Protein AF-A0A1Z8Z3Q5-F1 (afdb_monomer_lite)

Secondary structure (DSSP, 8-state):
------------HHHHHHHHHHHHHHHHHHHHHHHHHHT-EEEEEEEEE-TTPPP--HHHHHHH--GGG-SS-EEEEEEE-SS-EEEEEEE--TT-TTSSS---SEEPPP-

Radius of gyration: 24.18 Å; chains: 1; bounding box: 72×50×58 Å

pLDDT: mean 80.21, std 12.89, range [40.22, 96.38]

Foldseek 3Di:
DDPDDPPPPPDDPPVVVVVVVVVVVVVVVVVLVVLQVQVKKFWDDKDKAAAQDFDDDPVVCVVPNGRNHDPAIWIWTWIDRSPDIDIDIDGDDPPPDPCPRDDDRMDGHDD

Structure (mmCIF, N/CA/C/O backbone):
data_AF-A0A1Z8Z3Q5-F1
#
_entry.id   AF-A0A1Z8Z3Q5-F1
#
loop_
_atom_site.group_PDB
_atom_site.id
_atom_site.type_symbol
_atom_site.label_atom_id
_atom_site.label_alt_id
_atom_site.label_comp_id
_atom_site.label_asym_id
_atom_site.label_entity_id
_atom_site.label_seq_id
_atom_site.pdbx_PDB_ins_code
_atom_site.Cartn_x
_atom_site.Cartn_y
_atom_site.Cartn_z
_atom_site.occupancy
_atom_site.B_iso_or_equiv
_atom_site.auth_seq_id
_atom_site.auth_comp_id
_atom_site.auth_asym_id
_atom_site.auth_atom_id
_atom_site.pdbx_PDB_model_num
ATOM 1 N N . MET A 1 1 ? 51.272 30.567 -38.980 1.00 40.22 1 MET A N 1
ATOM 2 C CA . MET A 1 1 ? 50.062 30.628 -38.127 1.00 40.22 1 MET A CA 1
ATOM 3 C C . MET A 1 1 ? 49.272 29.337 -38.316 1.00 40.22 1 MET A C 1
ATOM 5 O O . MET A 1 1 ? 48.653 29.176 -39.355 1.00 40.22 1 MET A O 1
ATOM 9 N N . LEU A 1 2 ? 49.346 28.392 -37.374 1.00 42.91 2 LEU A N 1
ATOM 10 C CA . LEU A 1 2 ? 48.556 27.153 -37.401 1.00 42.91 2 LEU A CA 1
ATOM 11 C C . LEU A 1 2 ? 47.416 27.278 -36.385 1.00 42.91 2 LEU A C 1
ATOM 13 O O . LEU A 1 2 ? 47.639 27.214 -35.177 1.00 42.91 2 LEU A O 1
ATOM 17 N N . PHE A 1 3 ? 46.197 27.488 -36.884 1.00 46.00 3 PHE A N 1
ATOM 18 C CA . PHE A 1 3 ? 44.978 27.463 -36.081 1.00 46.00 3 PHE A CA 1
ATOM 19 C C . PHE A 1 3 ? 44.683 26.020 -35.660 1.00 46.00 3 PHE A C 1
ATOM 21 O O . PHE A 1 3 ? 44.241 25.185 -36.448 1.00 46.00 3 PHE A O 1
ATOM 28 N N . ARG A 1 4 ? 44.957 25.716 -34.391 1.00 49.31 4 ARG A N 1
ATOM 29 C CA . ARG A 1 4 ? 44.629 24.440 -33.756 1.00 49.31 4 ARG A CA 1
ATOM 30 C C . ARG A 1 4 ? 43.139 24.463 -33.398 1.00 49.31 4 ARG A C 1
ATOM 32 O O . ARG A 1 4 ? 42.753 25.031 -32.380 1.00 49.31 4 ARG A O 1
ATOM 39 N N . LEU A 1 5 ? 42.299 23.878 -34.252 1.00 54.97 5 LEU A N 1
ATOM 40 C CA . LEU A 1 5 ? 40.876 23.659 -33.979 1.00 54.97 5 LEU A CA 1
ATOM 41 C C . LEU A 1 5 ? 40.724 22.809 -32.706 1.00 54.97 5 LEU A C 1
ATOM 43 O O . LEU A 1 5 ? 40.982 21.604 -32.705 1.00 54.97 5 LEU A O 1
ATOM 47 N N . ARG A 1 6 ? 40.313 23.446 -31.604 1.00 50.91 6 ARG A N 1
ATOM 48 C CA . ARG A 1 6 ? 39.810 22.765 -30.406 1.00 50.91 6 ARG A CA 1
ATOM 49 C C . ARG A 1 6 ? 38.530 22.029 -30.801 1.00 50.91 6 ARG A C 1
ATOM 51 O O . ARG A 1 6 ? 37.486 22.653 -30.955 1.00 50.91 6 ARG A O 1
ATOM 58 N N . LYS A 1 7 ? 38.603 20.703 -30.940 1.00 53.53 7 LYS A N 1
ATOM 59 C CA . LYS A 1 7 ? 37.415 19.845 -30.877 1.00 53.53 7 LYS A CA 1
ATOM 60 C C . LYS A 1 7 ? 36.838 19.979 -29.469 1.00 53.53 7 LYS A C 1
ATOM 62 O O . LYS A 1 7 ? 37.402 19.457 -28.510 1.00 53.53 7 LYS A O 1
ATOM 67 N N . THR A 1 8 ? 35.756 20.731 -29.338 1.00 51.41 8 THR A N 1
ATOM 68 C CA . THR A 1 8 ? 34.914 20.735 -28.147 1.00 51.41 8 THR A CA 1
ATOM 69 C C . THR A 1 8 ? 34.305 19.344 -28.014 1.00 51.41 8 THR A C 1
ATOM 71 O O . THR A 1 8 ? 33.515 18.905 -28.845 1.00 51.41 8 THR A O 1
ATOM 74 N N . ALA A 1 9 ? 34.741 18.604 -26.999 1.00 57.22 9 ALA A N 1
ATOM 75 C CA . ALA A 1 9 ? 34.182 17.309 -26.654 1.00 57.22 9 ALA A CA 1
ATOM 76 C C . ALA A 1 9 ? 32.789 17.510 -26.036 1.00 57.22 9 ALA A C 1
ATOM 78 O O . ALA A 1 9 ? 32.634 17.547 -24.820 1.00 57.22 9 ALA A O 1
ATOM 79 N N . THR A 1 10 ? 31.762 17.654 -26.869 1.00 59.03 10 THR A N 1
ATOM 80 C CA . THR A 1 10 ? 30.368 17.465 -26.458 1.00 59.03 10 THR A CA 1
ATOM 81 C C . THR A 1 10 ? 30.100 15.960 -26.375 1.00 59.03 10 THR A C 1
ATOM 83 O O . THR A 1 10 ? 29.525 15.347 -27.271 1.00 59.03 10 THR A O 1
ATOM 86 N N . MET A 1 11 ? 30.599 15.3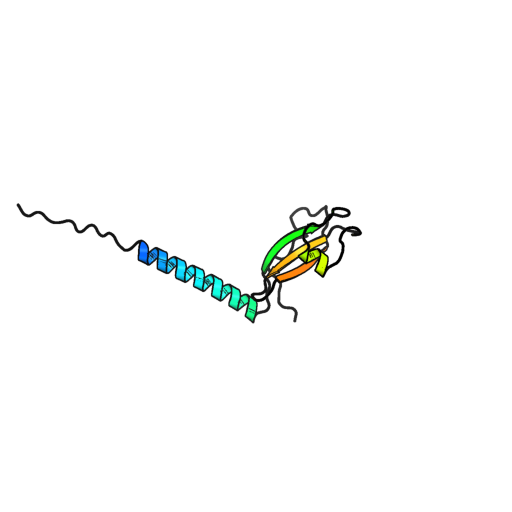16 -25.314 1.00 59.09 11 MET A N 1
ATOM 87 C CA . MET A 1 11 ? 30.235 13.927 -25.015 1.00 59.09 11 MET A CA 1
ATOM 88 C C . MET A 1 11 ? 28.721 13.809 -24.716 1.00 59.09 11 MET A C 1
ATOM 90 O O . MET A 1 11 ? 28.070 14.791 -24.357 1.00 59.09 11 MET A O 1
ATOM 94 N N . PRO A 1 12 ? 28.129 12.620 -24.924 1.00 61.06 12 PRO A N 1
ATOM 95 C CA . PRO A 1 12 ? 26.771 12.441 -25.426 1.00 61.06 12 PRO A CA 1
ATOM 96 C C . PRO A 1 12 ? 25.731 12.464 -24.300 1.00 61.06 12 PRO A C 1
ATOM 98 O O . PRO A 1 12 ? 25.223 11.419 -23.897 1.00 61.06 12 PRO A O 1
ATOM 101 N N . ILE A 1 13 ? 25.384 13.659 -23.822 1.00 62.41 13 ILE A N 1
ATOM 102 C CA . ILE A 1 13 ? 24.353 13.880 -22.790 1.00 62.41 13 ILE A CA 1
ATOM 103 C C . ILE A 1 13 ? 23.040 13.151 -23.135 1.00 62.41 13 ILE A C 1
ATOM 105 O O . ILE A 1 13 ? 22.401 12.580 -22.262 1.00 62.41 13 ILE A O 1
ATOM 109 N N . ALA A 1 14 ? 22.673 13.081 -24.419 1.00 68.12 14 ALA A N 1
ATOM 110 C CA . ALA A 1 14 ? 21.480 12.364 -24.872 1.00 68.12 14 ALA A CA 1
ATOM 111 C C . ALA A 1 14 ? 21.568 10.829 -24.724 1.00 68.12 14 ALA A C 1
ATOM 113 O O . ALA A 1 14 ? 20.556 10.160 -24.534 1.00 68.12 14 ALA A O 1
ATOM 114 N N . ARG A 1 15 ? 22.769 10.240 -24.807 1.00 80.19 15 ARG A N 1
ATOM 115 C CA . ARG A 1 15 ? 22.960 8.784 -24.683 1.00 80.19 15 ARG A CA 1
ATOM 116 C C . ARG A 1 15 ? 22.943 8.347 -23.222 1.00 80.19 15 ARG A C 1
ATOM 118 O O . ARG A 1 15 ? 22.434 7.274 -22.915 1.00 80.19 15 ARG A O 1
ATOM 125 N N . THR A 1 16 ? 23.484 9.171 -22.328 1.00 82.31 16 THR A N 1
ATOM 126 C CA . THR A 1 16 ? 23.471 8.909 -20.884 1.00 82.31 16 THR A CA 1
ATOM 127 C C . THR A 1 16 ? 22.074 9.068 -20.292 1.00 82.31 16 THR A C 1
ATOM 129 O O . THR A 1 16 ? 21.676 8.235 -19.482 1.00 82.31 16 THR A O 1
ATOM 132 N N . THR A 1 17 ? 21.291 10.060 -20.731 1.00 86.06 17 THR A N 1
ATOM 133 C CA . THR A 1 17 ? 19.890 10.210 -20.299 1.00 86.06 17 THR A CA 1
ATOM 134 C C . THR A 1 17 ? 19.010 9.060 -20.788 1.00 86.06 17 THR A C 1
ATOM 136 O O . THR A 1 17 ? 18.234 8.520 -20.003 1.00 86.06 17 THR A O 1
ATOM 139 N N . LEU A 1 18 ? 19.170 8.620 -22.041 1.00 89.56 18 LEU A N 1
ATOM 140 C CA . LEU A 1 18 ? 18.448 7.461 -22.579 1.00 89.56 18 LEU A CA 1
ATOM 141 C C . LEU A 1 18 ? 18.773 6.174 -21.803 1.00 89.56 18 LEU A C 1
ATOM 143 O O . LEU A 1 18 ? 17.876 5.406 -21.463 1.00 89.56 18 LEU A O 1
ATOM 147 N N . LEU A 1 19 ? 20.053 5.954 -21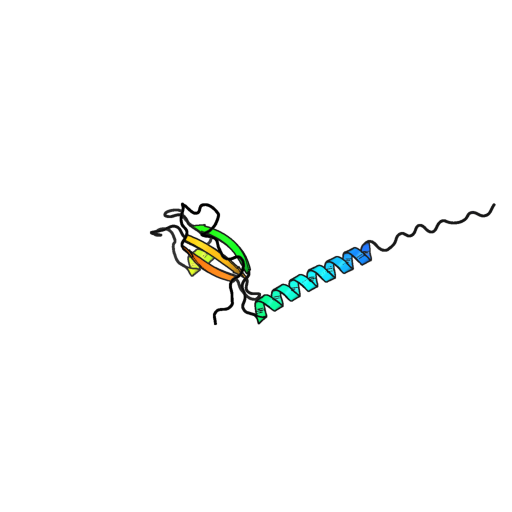.491 1.00 92.12 19 LEU A N 1
ATOM 148 C CA . LEU A 1 19 ? 20.493 4.805 -20.701 1.00 92.12 19 LEU A CA 1
ATOM 149 C C . LEU A 1 19 ? 19.905 4.840 -19.284 1.00 92.12 19 LEU A C 1
ATOM 151 O O . LEU A 1 19 ? 19.448 3.815 -18.787 1.00 92.12 19 LEU A O 1
ATOM 155 N N . PHE A 1 20 ? 19.857 6.017 -18.657 1.00 93.75 20 PHE A N 1
ATOM 156 C CA . PHE A 1 20 ? 19.243 6.189 -17.343 1.00 93.75 20 PHE A CA 1
ATOM 157 C C . PHE A 1 20 ? 17.741 5.873 -17.360 1.00 93.75 20 PHE A C 1
ATOM 159 O O . PHE A 1 20 ? 17.263 5.137 -16.501 1.00 93.75 20 PHE A O 1
ATOM 166 N N . LEU A 1 21 ? 17.010 6.350 -18.373 1.00 94.75 21 LEU A N 1
ATOM 167 C CA . LEU A 1 21 ? 15.594 6.018 -18.553 1.00 94.75 21 LEU A CA 1
ATOM 168 C C . LEU A 1 21 ? 15.382 4.513 -18.746 1.00 94.75 21 LEU A C 1
ATOM 170 O O . LEU A 1 21 ? 14.494 3.941 -18.120 1.00 94.75 21 LEU A O 1
ATOM 174 N N . TYR A 1 22 ? 16.217 3.857 -19.556 1.00 96.00 22 TYR A N 1
ATOM 175 C CA . TYR A 1 22 ? 16.134 2.410 -19.755 1.00 96.00 22 TYR A CA 1
ATOM 176 C C . TYR A 1 22 ? 16.362 1.638 -18.449 1.00 96.00 22 TYR A C 1
ATOM 178 O O . TYR A 1 22 ? 15.614 0.714 -18.141 1.00 96.00 22 TYR A O 1
ATOM 186 N N . ILE A 1 23 ? 17.354 2.048 -17.652 1.00 95.75 23 ILE A N 1
ATOM 187 C CA . ILE A 1 23 ? 17.618 1.452 -16.337 1.00 95.75 23 ILE A CA 1
ATOM 188 C C . ILE A 1 23 ? 16.418 1.644 -15.405 1.00 95.75 23 ILE A C 1
ATOM 190 O O . ILE A 1 23 ? 16.001 0.685 -14.763 1.00 95.75 23 ILE A O 1
ATOM 194 N N . LEU A 1 24 ? 15.829 2.842 -15.348 1.00 96.00 24 LEU A N 1
ATOM 195 C CA . LEU A 1 24 ? 14.646 3.096 -14.520 1.00 96.00 24 LEU A CA 1
ATOM 196 C C . LEU A 1 24 ? 13.458 2.222 -14.929 1.00 96.00 24 LEU A C 1
ATOM 198 O O . LEU A 1 24 ? 12.824 1.614 -14.069 1.00 96.00 24 LEU A O 1
ATOM 202 N N . ILE A 1 25 ? 13.182 2.119 -16.231 1.00 95.81 25 ILE A N 1
ATOM 203 C CA . ILE A 1 25 ? 12.108 1.265 -16.755 1.00 95.81 25 ILE A CA 1
ATOM 204 C C . ILE A 1 25 ? 12.367 -0.201 -16.391 1.00 95.81 25 ILE A C 1
ATOM 206 O O . ILE A 1 25 ? 11.459 -0.882 -15.918 1.00 95.81 25 ILE A O 1
ATOM 210 N N . LEU A 1 26 ? 13.606 -0.675 -16.550 1.00 96.38 26 LEU A N 1
ATOM 211 C CA . LEU A 1 26 ? 13.989 -2.036 -16.185 1.00 96.38 26 LEU A CA 1
ATOM 212 C C . LEU A 1 26 ? 13.783 -2.299 -14.686 1.00 96.38 26 LEU A C 1
ATOM 214 O O . LEU A 1 26 ? 13.244 -3.339 -14.321 1.00 96.38 26 LEU A O 1
ATOM 218 N N . LEU A 1 27 ? 14.173 -1.361 -13.819 1.00 95.69 27 LEU A N 1
ATOM 219 C CA . LEU A 1 27 ? 13.988 -1.485 -12.371 1.00 95.69 27 LEU A CA 1
ATOM 220 C C . LEU A 1 27 ? 12.507 -1.533 -11.982 1.00 95.69 27 LEU A C 1
ATOM 222 O O . LEU A 1 27 ? 12.131 -2.358 -11.150 1.00 95.69 27 LEU A O 1
ATOM 226 N N . MET A 1 28 ? 11.664 -0.702 -12.602 1.00 91.25 28 MET A N 1
ATOM 227 C CA . MET A 1 28 ? 10.215 -0.742 -12.380 1.00 91.25 28 MET A CA 1
ATOM 228 C C . MET A 1 28 ? 9.625 -2.088 -12.820 1.00 91.25 28 MET A C 1
ATOM 230 O O . MET A 1 28 ? 8.922 -2.726 -12.039 1.00 91.25 28 MET A O 1
ATOM 234 N N . ALA A 1 29 ? 9.988 -2.571 -14.012 1.00 92.06 29 ALA A N 1
ATOM 235 C CA . ALA A 1 29 ? 9.520 -3.858 -14.527 1.00 92.06 29 ALA A CA 1
ATOM 236 C C . ALA A 1 29 ? 9.954 -5.040 -13.642 1.00 92.06 29 ALA A C 1
ATOM 238 O O . ALA A 1 29 ? 9.161 -5.940 -13.365 1.00 92.06 29 ALA A O 1
ATOM 239 N N . LEU A 1 30 ? 11.199 -5.032 -13.151 1.00 94.06 30 LEU A N 1
ATOM 240 C CA . LEU A 1 30 ? 11.691 -6.044 -12.214 1.00 94.06 30 LEU A CA 1
ATOM 241 C C . LEU A 1 30 ? 10.951 -5.988 -10.872 1.00 94.06 30 LEU A C 1
ATOM 243 O O . LEU A 1 30 ? 10.639 -7.036 -10.307 1.00 94.06 30 LEU A O 1
ATOM 247 N N . GLY A 1 31 ? 10.643 -4.787 -10.377 1.00 89.88 31 GLY A N 1
ATOM 248 C CA . GLY A 1 31 ? 9.847 -4.596 -9.166 1.00 89.88 31 GLY A CA 1
ATOM 249 C C . GLY A 1 31 ? 8.438 -5.173 -9.301 1.00 89.88 31 GLY A C 1
ATOM 250 O O . GLY A 1 31 ? 7.996 -5.933 -8.439 1.00 89.88 31 GLY A O 1
ATOM 251 N N . GLU A 1 32 ? 7.748 -4.886 -10.404 1.00 88.12 32 GLU A N 1
ATOM 252 C CA . GLU A 1 32 ? 6.419 -5.444 -10.677 1.00 88.12 32 GLU A CA 1
ATOM 253 C C . GLU A 1 32 ? 6.451 -6.967 -10.818 1.00 88.12 32 GLU A C 1
ATOM 255 O O . GLU A 1 32 ? 5.631 -7.655 -10.205 1.00 88.12 32 GLU A O 1
ATOM 260 N N . ALA A 1 33 ? 7.431 -7.504 -11.551 1.00 89.62 33 ALA A N 1
ATOM 261 C CA . ALA A 1 33 ? 7.622 -8.944 -11.683 1.00 89.62 33 ALA A CA 1
ATOM 262 C C . ALA A 1 33 ? 7.866 -9.606 -10.317 1.00 89.62 33 ALA A C 1
ATOM 264 O O . ALA A 1 33 ? 7.276 -10.644 -10.017 1.00 89.62 33 ALA A O 1
ATOM 265 N N . PHE A 1 34 ? 8.680 -8.992 -9.453 1.00 90.25 34 PHE A N 1
ATOM 266 C CA . PHE A 1 34 ? 8.911 -9.480 -8.096 1.00 90.25 34 PHE A CA 1
ATOM 267 C C . PHE A 1 34 ? 7.616 -9.524 -7.277 1.00 90.25 34 PHE A C 1
ATOM 269 O O . PHE A 1 34 ? 7.320 -10.549 -6.654 1.00 90.25 34 PHE A O 1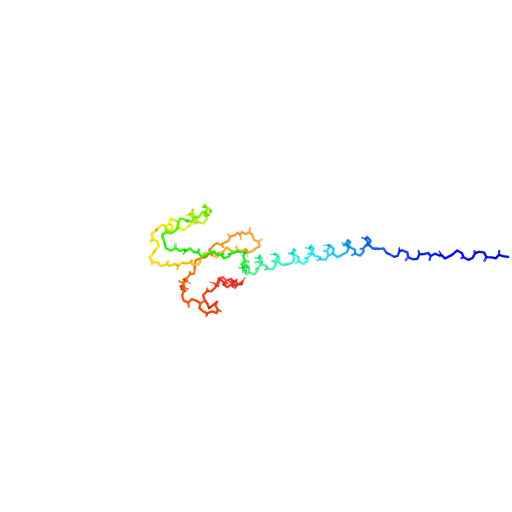
ATOM 276 N N . LEU A 1 35 ? 6.816 -8.452 -7.290 1.00 88.44 35 LEU A N 1
ATOM 277 C CA . LEU A 1 35 ? 5.527 -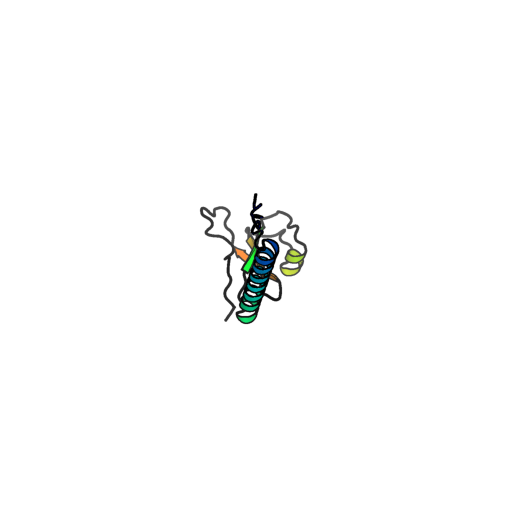8.421 -6.589 1.00 88.44 35 LEU A CA 1
ATOM 278 C C . LEU A 1 35 ? 4.572 -9.490 -7.126 1.00 88.44 35 LEU A C 1
ATOM 280 O O . LEU A 1 35 ? 3.944 -10.201 -6.338 1.00 88.44 35 LEU A O 1
ATOM 284 N N . PHE A 1 36 ? 4.535 -9.654 -8.448 1.00 86.88 36 PHE A N 1
ATOM 285 C CA . PHE A 1 36 ? 3.701 -10.638 -9.122 1.00 86.88 36 PHE A CA 1
ATOM 286 C C . PHE A 1 36 ? 4.060 -12.074 -8.724 1.00 86.88 36 PHE A C 1
ATOM 288 O O . PHE A 1 36 ? 3.186 -12.824 -8.288 1.00 86.88 36 PHE A O 1
ATOM 295 N N . PHE A 1 37 ? 5.337 -12.456 -8.832 1.00 87.50 37 PHE A N 1
ATOM 296 C CA . PHE A 1 37 ? 5.779 -13.826 -8.556 1.00 87.50 37 PHE A CA 1
ATOM 297 C C . PHE A 1 37 ? 5.750 -14.174 -7.074 1.00 87.50 37 PHE A C 1
ATOM 299 O O . PHE A 1 37 ? 5.401 -15.294 -6.711 1.00 87.50 37 PHE A O 1
ATOM 306 N N . THR A 1 38 ? 6.102 -13.226 -6.206 1.00 87.00 38 THR A N 1
ATOM 307 C CA . THR A 1 38 ? 6.070 -13.482 -4.764 1.00 87.00 38 THR A CA 1
ATOM 308 C C . THR A 1 38 ? 4.649 -13.438 -4.212 1.00 87.00 38 THR A C 1
ATOM 310 O O . THR A 1 38 ? 4.384 -14.070 -3.201 1.00 87.00 38 THR A O 1
ATOM 313 N N . GLY A 1 39 ? 3.717 -12.718 -4.847 1.00 83.06 39 GLY A N 1
ATOM 314 C CA . GLY A 1 39 ? 2.388 -12.437 -4.290 1.00 83.06 39 GLY A CA 1
ATOM 315 C C . GLY A 1 39 ? 2.407 -11.370 -3.185 1.00 83.06 39 GLY A C 1
ATOM 316 O O . GLY A 1 39 ? 1.404 -11.170 -2.473 1.00 83.06 39 GLY A O 1
ATOM 317 N N . SER A 1 40 ? 3.550 -10.699 -3.033 1.00 88.56 40 SER A N 1
ATOM 318 C CA . SER A 1 40 ? 3.750 -9.601 -2.096 1.00 88.56 40 SER A CA 1
ATOM 319 C C . SER A 1 40 ? 2.972 -8.371 -2.530 1.00 88.56 40 SER A C 1
ATOM 321 O O . SER A 1 40 ? 2.586 -8.246 -3.693 1.00 88.56 40 SER A O 1
ATOM 323 N N . LYS A 1 41 ? 2.699 -7.465 -1.589 1.00 91.38 41 LYS A N 1
ATOM 324 C CA . LYS A 1 41 ? 1.896 -6.278 -1.886 1.00 91.38 41 LYS A CA 1
ATOM 325 C C . LYS A 1 41 ? 2.520 -5.033 -1.295 1.00 91.38 41 LYS A C 1
ATOM 327 O O . LYS A 1 41 ? 2.900 -5.044 -0.127 1.00 91.38 41 LYS A O 1
ATOM 332 N N . THR A 1 42 ? 2.587 -3.978 -2.088 1.00 92.81 42 THR A N 1
ATOM 333 C CA . THR A 1 42 ? 3.087 -2.666 -1.680 1.00 92.81 42 THR A CA 1
ATOM 334 C C . THR A 1 42 ? 1.924 -1.730 -1.423 1.00 92.81 42 THR A C 1
ATOM 336 O O . THR A 1 42 ? 0.921 -1.763 -2.138 1.00 92.81 42 THR A O 1
ATOM 339 N N . LEU A 1 43 ? 2.032 -0.940 -0.360 1.00 93.12 43 LEU A N 1
ATOM 340 C CA . LEU A 1 43 ? 1.047 0.081 -0.036 1.00 93.12 43 LEU A CA 1
ATOM 341 C C . LEU A 1 43 ? 1.084 1.178 -1.107 1.00 93.12 43 LEU A C 1
ATOM 343 O O . LEU A 1 43 ? 2.152 1.695 -1.427 1.00 93.12 43 LEU A O 1
ATOM 347 N N . LEU A 1 44 ? -0.081 1.516 -1.652 1.00 91.38 44 LEU A N 1
ATOM 348 C CA . LEU A 1 44 ? -0.267 2.664 -2.535 1.00 91.38 44 LEU A CA 1
ATOM 349 C C . LEU A 1 44 ? -0.770 3.862 -1.740 1.00 91.38 44 LEU A C 1
ATOM 351 O O . LEU A 1 44 ? -0.175 4.933 -1.781 1.00 91.38 44 LEU A O 1
ATOM 355 N N . THR A 1 45 ? -1.871 3.666 -1.018 1.00 90.62 45 THR A N 1
ATOM 356 C CA . THR A 1 45 ? -2.521 4.719 -0.242 1.00 90.62 45 THR A CA 1
ATOM 357 C C . THR A 1 45 ? -3.061 4.156 1.059 1.00 90.62 45 THR A C 1
ATOM 359 O O . THR A 1 45 ? -3.548 3.024 1.118 1.00 90.62 45 THR A O 1
ATOM 362 N N . GLU A 1 46 ? -2.997 4.978 2.095 1.00 89.44 46 GLU A N 1
ATOM 363 C CA . GLU A 1 46 ? -3.677 4.764 3.362 1.00 89.44 46 GLU A CA 1
ATOM 364 C C . GLU A 1 46 ? -4.756 5.827 3.531 1.00 89.44 46 GLU A C 1
ATOM 366 O O . GLU A 1 46 ? -4.596 6.976 3.114 1.00 89.44 46 GLU A O 1
ATOM 371 N N . THR A 1 47 ? -5.896 5.442 4.086 1.00 87.50 47 THR A N 1
ATOM 372 C CA . THR A 1 47 ? -6.997 6.368 4.329 1.00 87.50 47 THR A CA 1
ATOM 373 C C . THR A 1 47 ? -7.645 6.028 5.655 1.00 87.50 47 THR A C 1
ATOM 375 O O . THR A 1 47 ? -8.006 4.879 5.913 1.00 87.50 47 THR A O 1
ATOM 378 N N . ILE A 1 48 ? -7.766 7.038 6.511 1.00 86.81 48 ILE A N 1
ATOM 379 C CA . ILE A 1 48 ? -8.448 6.914 7.794 1.00 86.81 48 ILE A CA 1
ATOM 380 C C . ILE A 1 48 ? -9.934 7.119 7.535 1.00 86.81 48 ILE A C 1
ATOM 382 O O . ILE A 1 48 ? -10.337 8.130 6.964 1.00 86.81 48 ILE A O 1
ATOM 386 N N . VAL A 1 49 ? -10.735 6.152 7.961 1.00 85.75 49 VAL A N 1
ATOM 387 C CA . VAL A 1 49 ? -12.190 6.239 7.942 1.00 85.75 49 VAL A CA 1
ATOM 388 C C . VAL A 1 49 ? -12.644 6.545 9.359 1.00 85.75 49 VAL A C 1
ATOM 390 O O . VAL A 1 49 ? -12.534 5.705 10.260 1.00 85.75 49 VAL A O 1
ATOM 393 N N . ALA A 1 50 ? -13.094 7.780 9.563 1.00 81.19 50 ALA A N 1
ATOM 394 C CA . ALA A 1 50 ? -13.661 8.222 10.825 1.00 81.19 50 ALA A CA 1
ATOM 395 C C . ALA A 1 50 ? -15.111 7.737 10.970 1.00 81.19 50 ALA A C 1
ATOM 397 O O . ALA A 1 50 ? -15.811 7.475 9.994 1.00 81.19 50 ALA A O 1
ATOM 398 N N . VAL A 1 51 ? -15.563 7.613 12.216 1.00 81.88 51 VAL A N 1
ATOM 399 C CA . VAL A 1 51 ? -16.937 7.206 12.522 1.00 81.88 51 VAL A CA 1
ATOM 400 C C . VAL A 1 51 ? -17.904 8.322 12.131 1.00 81.88 51 VAL A C 1
ATOM 402 O O . VAL A 1 51 ? -17.731 9.460 12.561 1.00 81.88 51 VAL A O 1
ATOM 405 N N . GLY A 1 52 ? -18.933 7.983 11.351 1.00 73.06 52 GLY A N 1
ATOM 406 C CA . GLY A 1 52 ? -19.994 8.912 10.954 1.00 73.06 52 GLY A CA 1
ATOM 407 C C . GLY A 1 52 ? -19.614 9.898 9.845 1.00 73.06 52 GLY A C 1
ATOM 408 O O . GLY A 1 52 ? -20.433 10.746 9.494 1.00 73.06 52 GLY A O 1
ATOM 409 N N . GLU A 1 53 ? -18.407 9.800 9.279 1.00 72.62 53 GLU A N 1
ATOM 410 C CA . GLU A 1 53 ? -18.030 10.579 8.100 1.00 72.62 53 GLU A CA 1
ATOM 411 C C . GLU A 1 53 ? -18.315 9.793 6.813 1.00 72.62 53 GLU A C 1
ATOM 413 O O . GLU A 1 53 ? -17.928 8.625 6.706 1.00 72.62 53 GLU A O 1
ATOM 418 N N . PRO A 1 54 ? -18.955 10.418 5.807 1.00 68.81 54 PRO A N 1
ATOM 419 C CA . PRO A 1 54 ? -19.213 9.755 4.541 1.00 68.81 54 PRO A CA 1
ATOM 420 C C . PRO A 1 54 ? -17.893 9.503 3.813 1.00 68.81 54 PRO A C 1
ATOM 422 O O . PRO A 1 54 ? -17.151 10.432 3.474 1.00 68.81 54 PRO A O 1
ATOM 425 N N . PHE A 1 55 ? -17.611 8.232 3.536 1.00 77.56 55 PHE A N 1
ATOM 426 C CA . PHE A 1 55 ? -16.468 7.855 2.717 1.00 77.56 55 PHE A CA 1
ATOM 427 C C . PHE A 1 55 ? -16.757 8.179 1.245 1.00 77.56 55 PHE A C 1
ATOM 429 O O . PHE A 1 55 ? -17.868 7.972 0.773 1.00 77.56 55 PHE A O 1
ATOM 436 N N . LYS A 1 56 ? -15.782 8.730 0.512 1.00 71.94 56 LYS A N 1
ATOM 437 C CA . LYS A 1 56 ? -15.994 9.204 -0.874 1.00 71.94 56 LYS A CA 1
ATOM 438 C C . LYS A 1 56 ? -15.479 8.255 -1.955 1.00 71.94 56 LYS A C 1
ATOM 440 O O . LYS A 1 56 ? -15.722 8.500 -3.131 1.00 71.94 56 LYS A O 1
ATOM 445 N N . ASP A 1 57 ? -14.750 7.207 -1.584 1.00 78.69 57 ASP A N 1
ATOM 446 C CA . ASP A 1 57 ? -14.180 6.272 -2.552 1.00 78.69 57 ASP A CA 1
ATOM 447 C C . ASP A 1 57 ? -15.173 5.147 -2.871 1.00 78.69 57 ASP A C 1
ATOM 449 O O . ASP A 1 57 ? -15.323 4.184 -2.112 1.00 78.69 57 ASP A O 1
ATOM 453 N N . GLU A 1 58 ? -15.859 5.288 -4.005 1.00 76.94 58 GLU A N 1
ATOM 454 C CA . GLU A 1 58 ? -16.872 4.345 -4.494 1.00 76.94 58 GLU A CA 1
ATOM 455 C C . GLU A 1 58 ? -16.319 2.919 -4.653 1.00 76.94 58 GLU A C 1
ATOM 457 O O . GLU A 1 58 ? -17.019 1.949 -4.358 1.00 76.94 58 GLU A O 1
ATOM 462 N N . GLU A 1 59 ? -15.053 2.768 -5.070 1.00 76.12 59 GLU A N 1
ATOM 463 C CA . GLU A 1 59 ? -14.406 1.457 -5.238 1.00 76.12 59 GLU A CA 1
ATOM 464 C C . GLU A 1 59 ? -14.342 0.707 -3.901 1.00 76.12 59 GLU A C 1
ATOM 466 O O . GLU A 1 59 ? -14.700 -0.468 -3.817 1.00 76.12 59 GLU A O 1
ATOM 471 N N . THR A 1 60 ? -13.950 1.402 -2.834 1.00 74.19 60 THR A N 1
ATOM 472 C CA . THR A 1 60 ? -13.871 0.823 -1.491 1.00 74.19 60 THR A CA 1
ATOM 473 C C . THR A 1 60 ? -15.260 0.551 -0.903 1.00 74.19 60 THR A C 1
ATOM 475 O O . THR A 1 60 ? -15.458 -0.516 -0.315 1.00 74.19 60 THR A O 1
ATOM 478 N N . ILE A 1 61 ? -16.231 1.457 -1.085 1.00 77.56 61 ILE A N 1
ATOM 479 C CA . ILE A 1 61 ? -17.622 1.256 -0.626 1.00 77.56 61 ILE A CA 1
ATOM 480 C C . ILE A 1 61 ? -18.222 -0.001 -1.261 1.00 77.56 61 ILE A C 1
ATOM 482 O O . ILE A 1 61 ? -18.851 -0.804 -0.579 1.00 77.56 61 ILE A O 1
ATOM 486 N N . ASN A 1 62 ? -17.970 -0.230 -2.550 1.00 77.88 62 ASN A N 1
ATOM 487 C CA . ASN A 1 62 ? -18.450 -1.428 -3.236 1.00 77.88 62 ASN A CA 1
ATOM 488 C C . ASN A 1 62 ? -17.850 -2.729 -2.671 1.00 77.88 62 ASN A C 1
ATOM 490 O O . ASN A 1 62 ? -18.480 -3.781 -2.753 1.00 77.88 62 ASN A O 1
ATOM 494 N N . ILE A 1 63 ? -16.638 -2.679 -2.111 1.00 76.50 63 ILE A N 1
ATOM 495 C CA . ILE A 1 63 ? -15.932 -3.863 -1.598 1.00 76.50 63 ILE A CA 1
ATOM 496 C C . ILE A 1 63 ? -16.333 -4.185 -0.157 1.00 76.50 63 ILE A C 1
ATOM 498 O O . ILE A 1 63 ? -16.474 -5.359 0.186 1.00 76.50 63 ILE A O 1
ATOM 502 N N . PHE A 1 64 ? -16.474 -3.168 0.692 1.00 75.25 64 PHE A N 1
ATOM 503 C CA . PHE A 1 64 ? -16.680 -3.356 2.130 1.00 75.25 64 PHE A CA 1
ATOM 504 C C . PHE A 1 64 ? -18.054 -2.925 2.641 1.00 75.25 64 PHE A C 1
ATOM 506 O O . PHE A 1 64 ? -18.374 -3.198 3.797 1.00 75.25 64 PHE A O 1
ATOM 513 N N . GLY A 1 65 ? -18.870 -2.305 1.794 1.00 73.06 65 GLY A N 1
ATOM 514 C CA . GLY A 1 65 ? -20.154 -1.738 2.169 1.00 73.06 65 GLY A CA 1
ATOM 515 C C . GLY A 1 65 ? -20.039 -0.319 2.717 1.00 73.06 65 GLY A C 1
ATOM 516 O O . GLY A 1 65 ? -18.999 0.336 2.638 1.00 73.06 65 GLY A O 1
ATOM 517 N N . ASP A 1 66 ? -21.158 0.164 3.244 1.00 70.75 66 ASP A N 1
ATOM 518 C CA . ASP A 1 66 ? -21.281 1.528 3.734 1.00 70.75 66 ASP A CA 1
ATOM 519 C C . ASP A 1 66 ? -20.583 1.708 5.094 1.00 70.75 66 ASP A C 1
ATOM 521 O O . ASP A 1 66 ? -20.846 0.982 6.056 1.00 70.75 66 ASP A O 1
ATOM 525 N N . TYR A 1 67 ? -19.704 2.705 5.176 1.00 72.75 67 TYR A N 1
ATOM 526 C CA . TYR A 1 67 ? -18.949 3.057 6.380 1.00 72.75 67 TYR A CA 1
ATOM 527 C C . TYR A 1 67 ? -19.720 3.970 7.344 1.00 72.75 67 TYR A C 1
ATOM 529 O O . TYR A 1 67 ? -19.234 4.258 8.440 1.00 72.75 67 TYR A O 1
ATOM 537 N N . ASN A 1 68 ? -20.938 4.383 6.984 1.00 64.94 68 ASN A N 1
ATOM 538 C CA . ASN A 1 68 ? -21.764 5.286 7.788 1.00 64.94 68 ASN A CA 1
ATOM 539 C C . ASN A 1 68 ? -22.067 4.767 9.212 1.00 64.94 68 ASN A C 1
ATOM 541 O O . ASN A 1 68 ? -22.280 5.574 10.113 1.00 64.94 68 ASN A O 1
ATOM 545 N N . ASN A 1 69 ? -22.035 3.445 9.443 1.00 68.06 69 ASN A N 1
ATOM 546 C CA . ASN A 1 69 ? -22.348 2.811 10.737 1.00 68.06 69 ASN 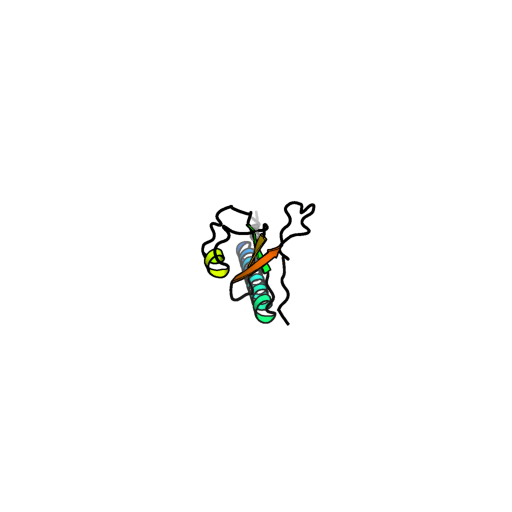A CA 1
ATOM 547 C C . ASN A 1 69 ? -21.135 2.165 11.435 1.00 68.06 69 ASN A C 1
ATOM 549 O O . ASN A 1 69 ? -21.283 1.193 12.177 1.00 68.06 69 ASN A O 1
ATOM 553 N N . LEU A 1 70 ? -19.919 2.655 11.194 1.00 74.00 70 LEU A N 1
ATOM 554 C CA . LEU A 1 70 ? -18.739 2.145 11.893 1.00 74.00 70 LEU A CA 1
ATOM 555 C C . LEU A 1 70 ? -18.816 2.409 13.407 1.00 74.00 70 LEU A C 1
ATOM 557 O O . LEU A 1 70 ? -18.915 3.550 13.837 1.00 74.00 70 LEU A O 1
ATOM 561 N N . GLU A 1 71 ? -18.665 1.374 14.236 1.00 79.75 71 GLU A N 1
ATOM 562 C CA . GLU A 1 71 ? -18.561 1.541 15.699 1.00 79.75 71 GLU A CA 1
ATOM 563 C C . GLU A 1 71 ? -17.206 2.123 16.141 1.00 79.75 71 GLU A C 1
ATOM 565 O O . GLU A 1 71 ? -17.076 2.692 17.226 1.00 79.75 71 GLU A O 1
ATOM 570 N N . ARG A 1 72 ? -16.164 1.931 15.323 1.00 81.12 72 ARG A N 1
ATOM 571 C CA . ARG A 1 72 ? -14.782 2.350 15.594 1.00 81.12 72 ARG A CA 1
ATOM 572 C C . ARG A 1 72 ? -14.120 2.824 14.304 1.00 81.12 72 ARG A C 1
ATOM 574 O O . ARG A 1 72 ? -14.434 2.275 13.247 1.00 81.12 72 ARG A O 1
ATOM 581 N N . PRO A 1 73 ? -13.186 3.786 14.376 1.00 84.94 73 PRO A N 1
ATOM 582 C CA . PRO A 1 73 ? -12.470 4.227 13.193 1.00 84.94 73 PRO A CA 1
ATOM 583 C C . PRO A 1 73 ? -11.574 3.103 12.661 1.00 84.94 73 PRO A C 1
ATOM 585 O O . PRO A 1 73 ? -11.069 2.261 13.413 1.00 84.94 73 PRO A O 1
ATOM 588 N N . GLN A 1 74 ? -11.391 3.084 11.347 1.00 86.94 74 GLN A N 1
ATOM 589 C CA . GLN A 1 74 ? -10.627 2.051 10.652 1.00 86.94 74 GLN A CA 1
ATOM 590 C C . GLN A 1 74 ? -9.639 2.673 9.674 1.00 86.94 74 GLN A C 1
ATOM 592 O O . GLN A 1 74 ? -9.842 3.772 9.166 1.00 86.94 74 GLN A O 1
ATOM 597 N N . LEU A 1 75 ? -8.572 1.936 9.386 1.00 88.69 75 LEU A N 1
ATOM 598 C CA . LEU A 1 75 ? -7.646 2.240 8.307 1.00 88.69 75 LEU A CA 1
ATOM 599 C C . LEU A 1 75 ? -7.990 1.386 7.097 1.00 88.69 75 LEU A C 1
ATOM 601 O O . LEU A 1 75 ? -7.931 0.157 7.163 1.00 88.69 75 LEU A O 1
ATOM 605 N N . VAL A 1 76 ? -8.300 2.039 5.984 1.00 89.31 76 VAL A N 1
ATOM 606 C CA . VAL A 1 76 ? -8.412 1.398 4.679 1.00 89.31 76 VAL A CA 1
ATOM 607 C C . VAL A 1 76 ? -7.097 1.593 3.940 1.00 89.31 76 VAL A C 1
ATOM 609 O O . VAL A 1 76 ? -6.656 2.711 3.687 1.00 89.31 76 VAL A O 1
ATOM 612 N N . CYS A 1 77 ? -6.473 0.481 3.578 1.00 91.00 77 CYS A N 1
ATOM 613 C CA . CYS A 1 77 ? -5.182 0.451 2.914 1.00 91.00 77 CYS A CA 1
ATOM 614 C C . CYS A 1 77 ? -5.338 -0.154 1.514 1.00 91.00 77 CYS A C 1
ATOM 616 O O . CYS A 1 77 ? -5.798 -1.295 1.365 1.00 91.00 77 CYS A O 1
ATOM 618 N N . LYS A 1 78 ? -4.918 0.593 0.491 1.00 92.12 78 LYS A N 1
ATOM 619 C CA . LYS A 1 78 ? -4.907 0.173 -0.913 1.00 92.12 78 LYS A CA 1
ATOM 620 C C . LYS A 1 78 ? -3.536 -0.403 -1.246 1.00 92.12 78 LYS A C 1
ATOM 622 O O . LYS A 1 78 ? -2.531 0.293 -1.144 1.00 92.12 78 LYS A O 1
ATOM 627 N N . TYR A 1 79 ? -3.487 -1.666 -1.652 1.00 92.31 79 TYR A N 1
ATOM 628 C CA . TYR A 1 79 ? -2.249 -2.375 -1.967 1.00 92.31 79 TYR A CA 1
ATOM 629 C C . TYR A 1 79 ? -2.179 -2.791 -3.431 1.00 92.31 79 TYR A C 1
ATOM 631 O O . TYR A 1 79 ? -3.184 -3.212 -3.995 1.00 92.31 79 TYR A O 1
ATOM 639 N N . PHE A 1 80 ? -0.984 -2.789 -4.019 1.00 91.38 80 PHE A N 1
ATOM 640 C CA . PHE A 1 80 ? -0.726 -3.352 -5.344 1.00 91.38 80 PHE A CA 1
ATOM 641 C C . PHE A 1 80 ? 0.128 -4.612 -5.250 1.00 91.38 80 PHE A C 1
ATOM 643 O O . PHE A 1 80 ? 1.085 -4.657 -4.484 1.00 91.38 80 PHE A O 1
ATOM 650 N N . ASN A 1 81 ? -0.207 -5.639 -6.030 1.00 88.44 81 ASN A N 1
ATOM 651 C CA . ASN A 1 81 ? 0.512 -6.917 -6.023 1.00 88.44 81 ASN A CA 1
ATOM 652 C C . ASN A 1 81 ? 1.181 -7.274 -7.362 1.00 88.44 81 ASN A C 1
ATOM 654 O O . ASN A 1 81 ? 1.413 -8.451 -7.622 1.00 88.44 81 ASN A O 1
ATOM 658 N N . GLY A 1 82 ? 1.400 -6.307 -8.255 1.00 84.88 82 GLY A N 1
ATOM 659 C CA . GLY A 1 82 ? 1.911 -6.575 -9.607 1.00 84.88 82 GLY A CA 1
ATOM 660 C C . GLY A 1 82 ? 0.839 -6.987 -10.626 1.00 84.88 82 GLY A C 1
ATOM 661 O O . GLY A 1 82 ? 1.130 -7.050 -11.812 1.00 84.88 82 GLY A O 1
ATOM 662 N N . ARG A 1 83 ? -0.406 -7.265 -10.203 1.00 86.94 83 ARG A N 1
ATOM 663 C CA . ARG A 1 83 ? -1.516 -7.640 -11.107 1.00 86.94 83 ARG A CA 1
ATOM 664 C C . ARG A 1 83 ? -2.777 -6.819 -10.891 1.00 86.94 83 ARG A C 1
ATOM 666 O O . ARG A 1 83 ? -3.444 -6.439 -11.845 1.00 86.94 83 ARG A O 1
ATOM 673 N N . LYS A 1 84 ? -3.163 -6.644 -9.634 1.00 88.69 84 LYS A N 1
ATOM 674 C CA . LYS A 1 84 ? -4.400 -5.984 -9.238 1.00 88.69 84 LYS A CA 1
ATOM 675 C C . LYS A 1 84 ? -4.204 -5.207 -7.952 1.00 88.69 84 LYS A C 1
ATOM 677 O O . LYS A 1 84 ? -3.280 -5.455 -7.173 1.00 88.69 84 LYS A O 1
ATOM 682 N N . VAL A 1 85 ? -5.139 -4.305 -7.723 1.00 89.62 85 VAL A N 1
ATOM 683 C CA . VAL A 1 85 ? -5.286 -3.642 -6.441 1.00 89.62 85 VAL A CA 1
ATOM 684 C C . VAL A 1 85 ? -6.022 -4.566 -5.468 1.00 89.62 85 VAL A C 1
ATOM 686 O O . VAL A 1 85 ? -6.917 -5.324 -5.846 1.00 89.62 85 VAL A O 1
ATOM 689 N N . VAL A 1 86 ? -5.610 -4.537 -4.206 1.00 88.44 86 VAL A N 1
ATOM 690 C CA . VAL A 1 86 ? -6.230 -5.260 -3.099 1.00 88.44 86 VAL A CA 1
ATOM 691 C C . VAL A 1 86 ? -6.425 -4.293 -1.948 1.00 88.44 86 VAL A C 1
ATOM 693 O O . VAL A 1 86 ? -5.481 -3.628 -1.533 1.00 88.44 86 VAL A O 1
ATOM 696 N N . PHE A 1 87 ? -7.622 -4.271 -1.383 1.00 88.44 87 PHE A N 1
ATOM 697 C CA . PHE A 1 87 ? -7.911 -3.450 -0.220 1.00 88.44 87 PHE A CA 1
ATOM 698 C C . PHE A 1 87 ? -7.850 -4.274 1.063 1.00 88.44 87 PHE A C 1
ATOM 700 O O . PHE A 1 87 ? -8.181 -5.467 1.082 1.00 88.44 87 PHE A O 1
ATOM 707 N N . ARG A 1 88 ? -7.405 -3.645 2.149 1.00 87.88 88 ARG A N 1
ATOM 708 C CA . ARG A 1 88 ? -7.374 -4.232 3.490 1.00 87.88 88 ARG A CA 1
ATOM 709 C C . ARG A 1 88 ? -7.828 -3.210 4.514 1.00 87.88 88 ARG A C 1
ATOM 711 O O . ARG A 1 88 ? -7.456 -2.048 4.417 1.00 87.88 88 ARG A O 1
ATOM 718 N N . GLN A 1 89 ? -8.588 -3.684 5.490 1.00 87.44 89 GLN A N 1
ATOM 719 C CA . GLN A 1 89 ? -8.978 -2.905 6.653 1.00 87.44 89 GLN A CA 1
ATOM 720 C C . GLN A 1 89 ? -8.120 -3.302 7.846 1.00 87.44 89 GLN A C 1
ATOM 722 O O . GLN A 1 89 ? -7.898 -4.495 8.081 1.00 87.44 89 GLN A O 1
ATOM 727 N N . PHE A 1 90 ? -7.670 -2.307 8.598 1.00 87.12 90 PHE A N 1
ATOM 728 C CA . PHE A 1 90 ? -6.973 -2.486 9.862 1.00 87.12 90 PHE A CA 1
ATOM 729 C C . PHE A 1 90 ? -7.658 -1.659 10.952 1.00 87.12 90 PHE A C 1
ATOM 731 O O . PHE A 1 90 ? -8.231 -0.605 10.660 1.00 87.12 90 PHE A O 1
ATOM 738 N N . PRO A 1 91 ? -7.626 -2.127 12.210 1.00 85.00 91 PRO A N 1
ATOM 739 C CA . PRO A 1 91 ? -8.093 -1.322 13.326 1.00 85.00 91 PRO A CA 1
ATOM 740 C C . PRO A 1 91 ? -7.231 -0.063 13.448 1.00 85.00 91 PRO A C 1
ATOM 742 O O . PRO A 1 91 ? -6.014 -0.121 13.281 1.00 85.00 91 PRO A O 1
ATOM 745 N N . TYR A 1 92 ? -7.873 1.061 13.751 1.00 86.50 92 TYR A N 1
ATOM 746 C CA . TYR A 1 92 ? -7.199 2.328 13.993 1.00 86.50 92 TYR A CA 1
ATOM 747 C C . TYR A 1 92 ? -7.612 2.890 15.348 1.00 86.50 92 TYR A C 1
ATOM 749 O O . TYR A 1 92 ? -8.793 2.880 15.700 1.00 86.50 92 TYR A O 1
ATOM 757 N N . SER A 1 93 ? -6.647 3.403 16.108 1.00 82.94 93 SER A N 1
ATOM 758 C CA . SER A 1 93 ? -6.906 4.179 17.315 1.00 82.94 93 SER A CA 1
ATOM 759 C C . SER A 1 93 ? -6.661 5.660 17.060 1.00 82.94 93 SER A C 1
ATOM 761 O O . SER A 1 93 ? -5.615 6.060 16.557 1.00 82.94 93 SER A O 1
ATOM 763 N N . SER A 1 94 ? -7.580 6.512 17.513 1.00 77.56 94 SER A N 1
ATOM 764 C CA . SER A 1 94 ? -7.380 7.969 17.510 1.00 77.56 94 SER A CA 1
ATOM 765 C C . SER A 1 94 ? -6.236 8.422 18.427 1.00 77.56 94 SER A C 1
ATOM 767 O O . SER A 1 94 ? -5.725 9.528 18.281 1.00 77.56 94 SER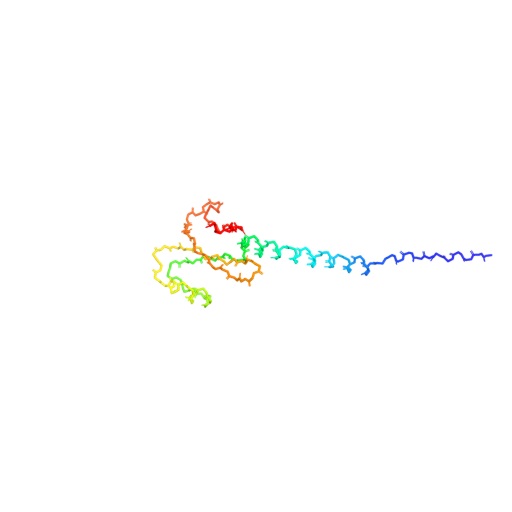 A O 1
ATOM 769 N N . LYS A 1 95 ? -5.798 7.562 19.357 1.00 80.75 95 LYS A N 1
ATOM 770 C CA . LYS A 1 95 ? -4.644 7.792 20.241 1.00 80.75 95 LYS A CA 1
ATOM 771 C C . LYS A 1 95 ? -3.343 7.220 19.668 1.00 80.75 95 LYS A C 1
ATOM 773 O O . LYS A 1 95 ? -2.467 6.826 20.434 1.00 80.75 95 LYS A O 1
ATOM 778 N N . ASN A 1 96 ? -3.219 7.139 18.345 1.00 75.25 96 ASN A N 1
ATOM 779 C CA . ASN A 1 96 ? -2.033 6.615 17.677 1.00 75.25 96 ASN A CA 1
ATOM 780 C C . ASN A 1 96 ? -0.835 7.581 17.788 1.00 75.25 96 ASN A C 1
ATOM 782 O O . ASN A 1 96 ? -0.453 8.265 16.837 1.00 75.25 96 ASN A O 1
ATOM 786 N N . SER A 1 97 ? -0.236 7.661 18.975 1.00 67.81 97 SER A N 1
ATOM 787 C CA . SER A 1 97 ? 0.995 8.410 19.200 1.00 67.81 97 SER A CA 1
ATOM 788 C C . SER A 1 97 ? 2.179 7.636 18.619 1.00 67.81 97 SER A C 1
ATOM 790 O O . SER A 1 97 ? 2.552 6.592 19.151 1.00 67.81 97 SER A O 1
ATOM 792 N N . GLY A 1 98 ? 2.775 8.153 17.543 1.00 68.19 98 GLY A N 1
ATOM 793 C CA . GLY A 1 98 ? 3.980 7.579 16.933 1.00 68.19 98 GLY A CA 1
ATOM 794 C C . GLY A 1 98 ? 3.747 6.620 15.761 1.00 68.19 98 GLY A C 1
ATOM 795 O O . GLY A 1 98 ? 4.705 5.996 15.319 1.00 68.19 98 GLY A O 1
ATOM 796 N N . GLY A 1 99 ? 2.521 6.508 15.235 1.00 70.38 99 GLY A N 1
ATOM 797 C CA . GLY A 1 99 ? 2.256 5.739 14.009 1.00 70.38 99 GLY A CA 1
ATOM 798 C C . GLY A 1 99 ? 2.270 4.217 14.196 1.00 70.38 99 GLY A C 1
ATOM 799 O O . GLY A 1 99 ? 2.525 3.489 13.244 1.00 70.38 99 GLY A O 1
ATOM 800 N N . ILE A 1 100 ? 2.005 3.741 15.414 1.00 75.12 100 ILE A N 1
ATOM 801 C CA . ILE A 1 100 ? 1.884 2.316 15.753 1.00 75.12 100 ILE A CA 1
ATOM 802 C C . ILE A 1 100 ? 0.736 1.676 14.957 1.00 75.12 100 ILE A C 1
ATOM 804 O O . ILE A 1 100 ? 0.899 0.590 14.403 1.00 75.12 100 ILE A O 1
ATOM 808 N N . ASP A 1 101 ? -0.390 2.382 14.839 1.00 80.31 101 ASP A N 1
ATOM 809 C CA . ASP A 1 101 ? -1.528 1.957 14.022 1.00 80.31 101 ASP A CA 1
ATOM 810 C C . ASP A 1 101 ? -1.393 2.550 12.611 1.00 80.31 101 ASP A C 1
ATOM 812 O O . ASP A 1 101 ? -1.982 3.586 12.301 1.00 80.31 101 ASP A O 1
ATOM 816 N N . ALA A 1 102 ? -0.559 1.937 11.772 1.00 85.56 102 ALA A N 1
ATOM 817 C CA . ALA A 1 102 ? -0.363 2.333 10.377 1.00 85.56 102 ALA A CA 1
ATOM 818 C C . ALA A 1 102 ? -0.485 1.132 9.434 1.00 85.56 102 ALA A C 1
ATOM 820 O O . ALA A 1 102 ? -0.247 -0.018 9.818 1.00 85.56 102 ALA A O 1
ATOM 821 N N . CYS A 1 103 ? -0.832 1.399 8.174 1.00 88.69 103 CYS A N 1
ATOM 822 C CA . CYS A 1 103 ? -0.823 0.378 7.136 1.00 88.69 103 CYS A CA 1
ATOM 823 C C . CYS A 1 103 ? 0.615 -0.143 6.950 1.00 88.69 103 CYS A C 1
ATOM 825 O O . CYS A 1 103 ? 1.512 0.647 6.643 1.00 88.69 103 CYS A O 1
ATOM 827 N N . PRO A 1 104 ? 0.877 -1.459 7.059 1.00 89.00 104 PRO A N 1
ATOM 828 C CA . PRO A 1 104 ? 2.196 -1.987 6.739 1.00 89.00 104 PRO A CA 1
ATOM 829 C C . PRO A 1 104 ? 2.559 -1.626 5.300 1.00 89.00 104 PRO A C 1
ATOM 831 O O . PRO A 1 104 ? 1.790 -1.926 4.388 1.00 89.00 104 PRO A O 1
ATOM 834 N N . SER A 1 105 ? 3.729 -1.027 5.068 1.00 88.12 105 SER A N 1
ATOM 835 C CA . SER A 1 105 ? 4.154 -0.636 3.713 1.00 88.12 105 SER A CA 1
ATOM 836 C C . SER A 1 105 ? 4.293 -1.837 2.774 1.00 88.12 105 SER A C 1
ATOM 838 O O . SER A 1 105 ? 4.148 -1.709 1.558 1.00 88.12 105 SER A O 1
ATOM 840 N N . PHE A 1 106 ? 4.548 -3.014 3.347 1.00 87.69 106 PHE A N 1
ATOM 841 C CA . PHE A 1 106 ? 4.698 -4.266 2.630 1.00 87.69 106 PHE A CA 1
ATOM 842 C C . PHE A 1 106 ? 3.900 -5.378 3.306 1.00 87.69 106 PHE A C 1
ATOM 844 O O . PHE A 1 106 ? 4.091 -5.675 4.487 1.00 87.69 106 PHE A O 1
ATOM 851 N N . LEU A 1 107 ? 3.030 -6.032 2.539 1.00 87.50 107 LEU A N 1
ATOM 852 C CA . LEU A 1 107 ? 2.313 -7.220 2.976 1.00 87.50 107 LEU A CA 1
ATOM 853 C C . LEU A 1 107 ? 2.946 -8.469 2.384 1.00 87.50 107 LEU A C 1
ATOM 855 O O . LEU A 1 107 ? 3.070 -8.611 1.163 1.00 87.50 107 LEU A O 1
ATOM 859 N N . LYS A 1 108 ? 3.258 -9.414 3.273 1.00 84.75 108 LYS A N 1
ATOM 860 C CA . LYS A 1 108 ? 3.684 -10.751 2.877 1.00 84.75 108 LYS A CA 1
ATOM 861 C C . LYS A 1 108 ? 2.555 -11.490 2.134 1.00 84.75 108 LYS A C 1
ATOM 863 O O . LYS A 1 108 ? 1.366 -11.214 2.354 1.00 84.75 108 LYS A O 1
ATOM 868 N N . PRO A 1 109 ? 2.906 -12.438 1.253 1.00 79.12 109 PRO A N 1
ATOM 869 C CA . PRO A 1 109 ? 1.940 -13.348 0.646 1.00 79.12 109 PRO A CA 1
ATOM 870 C C . PRO A 1 109 ? 1.218 -14.138 1.746 1.00 79.12 109 PRO A C 1
ATOM 872 O O . PRO A 1 109 ? 1.835 -14.493 2.751 1.00 79.12 109 PRO A O 1
ATOM 875 N N . ARG A 1 110 ? -0.088 -14.396 1.585 1.00 71.00 110 ARG A N 1
ATOM 876 C CA . ARG A 1 110 ? -0.772 -15.351 2.471 1.00 71.00 110 ARG A CA 1
ATOM 877 C C . ARG A 1 110 ? -0.215 -16.735 2.140 1.00 71.00 110 ARG A C 1
ATOM 879 O O . ARG A 1 110 ? -0.240 -17.099 0.967 1.00 71.00 110 ARG A O 1
ATOM 886 N N . GLN A 1 111 ? 0.324 -17.412 3.151 1.00 57.19 111 GLN A N 1
ATOM 887 C CA . GLN A 1 111 ? 0.658 -18.834 3.085 1.00 57.19 111 GLN A CA 1
ATOM 888 C C . GLN A 1 111 ? -0.619 -19.664 2.976 1.00 57.19 111 GLN A C 1
ATOM 890 O O . GLN A 1 111 ? -1.648 -19.213 3.538 1.00 57.19 111 GLN A O 1
#

Sequence (111 aa):
MLFRLRKTATMPIARTTLLFLYILILLMALGEAFLFFTGSKTLLTETIVAVGEPFKDEETINIFGDYNNLERPQLVCKYFNGRKVVFRQFPYSSKNSGGIDACPSFLKPRQ